Protein AF-A0AAE9JCE7-F1 (afdb_monomer)

pLDDT: mean 82.16, std 14.13, range [49.81, 95.62]

Secondary structure (DSSP, 8-state):
-HHHHHHHHGGGSS------HHHHHHTTPEEETTTTEEE-TTS--SSEE-SGGGS----SS---HHHIIIIIHHHHHHHT-SSPPPPP-

Nearest PDB structures (foldseek):
  7kbb-assembly1_C  TM=2.774E-01  e=4.604E+00  Human betaherpesvirus 5

Foldseek 3Di:
DVVVVVVVCVVVPPDPPQDAQLNLLVVQWKAAPVVSDTHHPPPDHPDIDNDNVPGDDDPPDPDDPCCCVPPVVVVVCQVPDPDHDDPDD

Radius of gyration: 23.45 Å; Cα contacts (8 Å, |Δi|>4): 68; chains: 1; bounding box: 34×29×80 Å

Mean predicted aligned error: 12.79 Å

Sequence (89 aa):
MHMLLLLLLVPCLTFISADDCTDCVNSGRLWCLQTSQCGGTTLACNTSITVPLNCPSLPRFAYNDEFIRTEIMVLTTAAQNENPQLCFE

Organism: Caenorhabditis briggsae (NCBI:txid6238)

Solvent-accessible surface area (backbone atoms only — not comparable to full-atom values): 5714 Å² total; per-residue (Å²): 119,69,70,65,57,56,65,66,50,55,75,75,65,67,69,85,71,78,67,49,52,48,61,26,18,74,70,75,28,33,20,23,67,90,75,68,42,67,35,57,94,83,54,91,54,96,50,68,38,72,49,53,88,71,37,94,67,78,76,92,60,79,89,50,66,66,56,43,60,67,48,53,47,48,53,52,52,54,74,66,39,94,77,58,84,75,79,85,132

Structure (mmCIF, N/CA/C/O backbone):
data_AF-A0AAE9JCE7-F1
#
_entry.id   AF-A0AAE9JCE7-F1
#
loop_
_atom_site.group_PDB
_atom_site.id
_atom_site.type_symbol
_atom_site.label_atom_id
_atom_site.label_alt_id
_atom_site.label_comp_id
_atom_site.label_asym_id
_atom_site.label_entity_id
_atom_site.label_seq_id
_atom_site.pdbx_PDB_ins_code
_atom_site.Cartn_x
_atom_site.Cartn_y
_atom_site.Cartn_z
_atom_site.occupancy
_atom_site.B_iso_or_equiv
_atom_site.auth_seq_id
_atom_site.auth_comp_id
_atom_site.auth_asym_id
_atom_site.auth_atom_id
_atom_site.pdbx_PDB_model_num
ATOM 1 N N . MET A 1 1 ? -0.545 10.870 -51.301 1.00 56.06 1 MET A N 1
ATOM 2 C CA . MET A 1 1 ? 0.510 11.033 -50.271 1.00 56.06 1 MET A CA 1
ATOM 3 C C . MET A 1 1 ? -0.012 11.322 -48.860 1.00 56.06 1 MET A C 1
ATOM 5 O O . MET A 1 1 ? 0.728 11.075 -47.925 1.00 56.06 1 MET A O 1
ATOM 9 N N . HIS A 1 2 ? -1.264 11.758 -48.663 1.00 57.84 2 HIS A N 1
ATOM 10 C CA . HIS A 1 2 ? -1.826 11.964 -47.314 1.00 57.84 2 HIS A CA 1
ATOM 11 C C . HIS A 1 2 ? -2.245 10.649 -46.619 1.00 57.84 2 HIS A C 1
ATOM 13 O O . HIS A 1 2 ? -2.068 10.501 -45.417 1.00 57.84 2 HIS A O 1
ATOM 19 N N . MET A 1 3 ? -2.715 9.658 -47.387 1.00 59.72 3 MET A N 1
ATOM 20 C CA . MET A 1 3 ? -3.132 8.339 -46.876 1.00 59.72 3 MET A CA 1
ATOM 21 C C . MET A 1 3 ? -1.976 7.527 -46.258 1.00 59.72 3 MET A C 1
ATOM 23 O O . MET A 1 3 ? -2.151 6.882 -45.232 1.00 59.72 3 MET A O 1
ATOM 27 N N . LEU A 1 4 ? -0.773 7.607 -46.842 1.00 59.12 4 LEU A N 1
ATOM 28 C CA . LEU A 1 4 ? 0.414 6.893 -46.349 1.00 59.12 4 LEU A CA 1
ATOM 29 C C . LEU A 1 4 ? 0.933 7.473 -45.019 1.00 59.12 4 LEU A C 1
ATOM 31 O O . LEU A 1 4 ? 1.466 6.741 -44.194 1.00 59.12 4 LEU A O 1
ATOM 35 N N . LEU A 1 5 ? 0.742 8.782 -44.809 1.00 58.62 5 L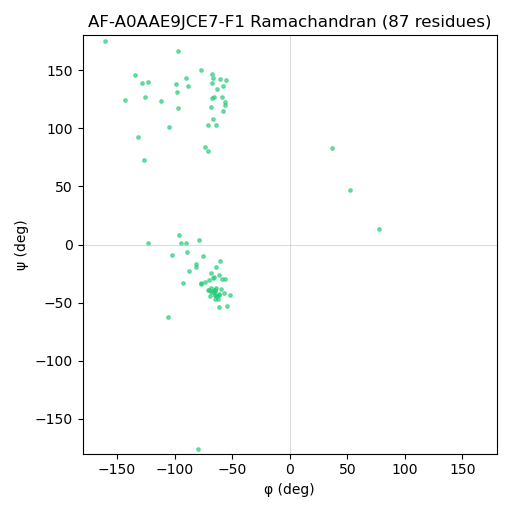EU A N 1
ATOM 36 C CA . LEU A 1 5 ? 1.121 9.484 -43.582 1.00 58.62 5 LEU A CA 1
ATOM 37 C C . LEU A 1 5 ? 0.222 9.072 -42.402 1.00 58.62 5 LEU A C 1
ATOM 39 O O . LEU A 1 5 ? 0.713 8.864 -41.298 1.00 58.62 5 LEU A O 1
ATOM 43 N N . LEU A 1 6 ? -1.080 8.887 -42.655 1.00 58.38 6 LEU A N 1
ATOM 44 C CA . LEU A 1 6 ? -2.052 8.407 -41.666 1.00 58.38 6 LEU A CA 1
ATOM 45 C C . LEU A 1 6 ? -1.766 6.966 -41.213 1.00 58.38 6 LEU A C 1
ATOM 47 O O . LEU A 1 6 ? -1.857 6.683 -40.025 1.00 58.38 6 LEU A O 1
ATOM 51 N N . LEU A 1 7 ? -1.349 6.079 -42.123 1.00 60.25 7 LEU A N 1
ATOM 52 C CA . LEU A 1 7 ? -0.995 4.682 -41.815 1.00 60.25 7 LEU A CA 1
ATOM 53 C C . LEU A 1 7 ? 0.253 4.535 -40.920 1.00 60.25 7 LEU A C 1
ATOM 55 O O . LEU A 1 7 ? 0.342 3.575 -40.161 1.00 60.25 7 LEU A O 1
ATOM 59 N N . LEU A 1 8 ? 1.187 5.490 -40.968 1.00 59.62 8 LEU A N 1
ATOM 60 C CA . LEU A 1 8 ? 2.398 5.510 -40.131 1.00 59.62 8 LEU A CA 1
ATOM 61 C C . LEU A 1 8 ? 2.163 6.068 -38.715 1.00 59.62 8 LEU A C 1
ATOM 63 O O . LEU A 1 8 ? 2.978 5.829 -37.828 1.00 59.62 8 LEU A O 1
ATOM 67 N N . LEU A 1 9 ? 1.054 6.779 -38.484 1.00 56.75 9 LEU A N 1
ATOM 68 C CA . LEU A 1 9 ? 0.695 7.346 -37.174 1.00 56.75 9 LEU A CA 1
ATOM 69 C C . LEU A 1 9 ? -0.098 6.367 -36.287 1.00 56.75 9 LEU A C 1
ATOM 71 O O . LEU A 1 9 ? -0.070 6.493 -35.065 1.00 56.75 9 LEU A O 1
ATOM 75 N N . VAL A 1 10 ? -0.761 5.366 -36.877 1.00 58.53 10 VAL A N 1
ATOM 76 C CA . VAL A 1 10 ? -1.554 4.350 -36.155 1.00 58.53 10 VAL A CA 1
ATOM 77 C C . VAL A 1 10 ? -0.731 3.485 -35.176 1.00 58.53 10 VAL A C 1
ATOM 79 O O . VAL A 1 10 ? -1.203 3.296 -34.056 1.00 58.53 10 VAL A O 1
ATOM 82 N N . PRO A 1 11 ? 0.491 2.998 -35.491 1.00 56.31 11 PRO A N 1
ATOM 83 C CA . PRO A 1 11 ? 1.274 2.202 -34.539 1.00 56.31 11 PRO A CA 1
ATOM 84 C C . PRO A 1 11 ? 1.921 3.041 -33.424 1.00 56.31 11 PRO A C 1
ATOM 86 O O . PRO A 1 11 ? 2.434 2.481 -32.466 1.00 56.31 11 PRO A O 1
ATOM 89 N N . CYS A 1 12 ? 1.893 4.376 -33.514 1.00 54.56 12 CYS A N 1
ATOM 90 C CA . CYS A 1 12 ? 2.355 5.252 -32.431 1.00 54.56 12 CYS A CA 1
ATOM 91 C C . CYS A 1 12 ? 1.280 5.432 -31.339 1.00 54.56 12 CYS A C 1
ATOM 93 O O . CYS A 1 12 ? 1.582 5.795 -30.207 1.00 54.56 12 CYS A O 1
ATOM 95 N N . LEU A 1 13 ? 0.016 5.147 -31.673 1.00 52.28 13 LEU A N 1
ATOM 96 C CA . LEU A 1 13 ? -1.134 5.259 -30.772 1.00 52.28 13 LEU A CA 1
ATOM 97 C C . LEU A 1 13 ? -1.476 3.943 -30.066 1.00 52.28 13 LEU A C 1
ATOM 99 O O . LEU A 1 13 ? -2.430 3.907 -29.289 1.00 52.28 13 LEU A O 1
ATOM 103 N N . THR A 1 14 ? -0.725 2.861 -30.302 1.00 50.41 14 THR A N 1
ATOM 104 C CA . THR A 1 14 ? -0.892 1.624 -29.534 1.00 50.41 14 THR A CA 1
ATOM 105 C C . THR A 1 14 ? -0.326 1.818 -28.131 1.00 50.41 14 THR A C 1
ATOM 107 O O . THR A 1 14 ? 0.826 1.506 -27.854 1.00 50.41 14 THR A O 1
ATOM 110 N N . PHE A 1 15 ? -1.174 2.400 -27.285 1.00 49.81 15 PHE A N 1
ATOM 111 C CA . PHE A 1 15 ? -1.325 2.157 -25.857 1.00 49.81 15 PHE A CA 1
ATOM 112 C C . PHE A 1 15 ? -0.025 1.868 -25.102 1.00 49.81 15 PHE A C 1
ATOM 114 O O . PHE A 1 15 ? 0.272 0.729 -24.749 1.00 49.81 15 PHE A O 1
ATOM 121 N N . ILE A 1 16 ? 0.684 2.932 -24.731 1.00 53.97 16 ILE A N 1
ATOM 122 C CA . ILE A 1 16 ? 1.427 2.909 -23.470 1.00 53.97 16 ILE A CA 1
ATOM 123 C C . ILE A 1 16 ? 0.355 2.971 -22.373 1.00 53.97 16 ILE A C 1
ATOM 125 O O . ILE A 1 16 ? 0.027 4.048 -21.878 1.00 53.97 16 ILE A O 1
ATOM 129 N N . SER A 1 17 ? -0.280 1.839 -22.053 1.00 55.47 17 SER A N 1
ATOM 130 C CA . SER A 1 17 ? -1.013 1.740 -20.794 1.00 55.47 17 SER A CA 1
ATOM 131 C C . SER A 1 17 ? 0.047 1.700 -19.702 1.00 55.47 17 SER A C 1
ATOM 133 O O . SER A 1 17 ? 0.741 0.701 -19.523 1.00 55.47 17 SER A O 1
ATOM 135 N N . ALA A 1 18 ? 0.245 2.826 -19.021 1.00 63.38 18 ALA A N 1
ATOM 136 C CA . ALA A 1 18 ? 0.929 2.790 -17.743 1.00 63.38 18 ALA A CA 1
ATOM 137 C C . ALA A 1 18 ? 0.025 1.978 -16.807 1.00 63.38 18 ALA A C 1
ATOM 139 O O . ALA A 1 18 ? -1.029 2.466 -16.407 1.00 63.38 18 ALA A O 1
ATOM 140 N N . ASP A 1 19 ? 0.383 0.717 -16.557 1.00 77.25 19 ASP A N 1
ATOM 141 C CA . ASP A 1 19 ? -0.311 -0.100 -15.564 1.00 77.25 19 ASP A CA 1
ATOM 142 C C . ASP A 1 19 ? -0.200 0.624 -14.212 1.00 77.25 19 ASP A C 1
ATOM 144 O O . ASP A 1 19 ? 0.900 0.984 -13.793 1.00 77.25 19 ASP A O 1
ATOM 148 N N . ASP A 1 20 ? -1.324 0.861 -13.537 1.00 89.19 20 ASP A N 1
ATOM 149 C CA . ASP A 1 20 ? -1.314 1.259 -12.129 1.00 89.19 20 ASP A CA 1
ATOM 150 C C . ASP A 1 20 ? -1.040 0.020 -11.265 1.00 89.19 20 ASP A C 1
ATOM 152 O O . ASP A 1 20 ? -1.415 -1.103 -11.624 1.00 89.19 20 ASP A O 1
ATOM 156 N N . CYS A 1 21 ? -0.405 0.206 -10.105 1.00 93.12 21 CYS A N 1
ATOM 157 C CA . CYS A 1 21 ? -0.144 -0.889 -9.171 1.00 93.12 21 CYS A CA 1
ATOM 158 C C . CYS A 1 21 ? -1.417 -1.679 -8.845 1.00 93.12 21 CYS A C 1
ATOM 160 O O . CYS A 1 21 ? -1.399 -2.909 -8.838 1.00 93.12 21 CYS A O 1
ATOM 162 N N . THR A 1 22 ? -2.528 -0.983 -8.607 1.00 93.81 22 THR A N 1
ATOM 163 C CA . THR A 1 22 ? -3.792 -1.598 -8.194 1.00 93.81 22 THR A CA 1
ATOM 164 C C . THR A 1 22 ? -4.316 -2.537 -9.274 1.00 93.81 22 THR A C 1
ATOM 166 O O . THR A 1 22 ? -4.657 -3.686 -8.990 1.00 93.81 22 THR A O 1
ATOM 169 N N . ASP A 1 23 ? -4.318 -2.079 -10.525 1.00 93.44 23 ASP A N 1
ATOM 170 C CA . ASP A 1 23 ? -4.785 -2.857 -11.673 1.00 93.44 23 ASP A CA 1
ATOM 171 C C . ASP A 1 23 ? -3.846 -4.029 -11.972 1.00 93.44 23 ASP A C 1
ATOM 173 O O . ASP A 1 23 ? -4.291 -5.156 -12.212 1.00 93.44 23 ASP A O 1
ATOM 177 N N . CYS A 1 24 ? -2.536 -3.794 -11.874 1.00 93.81 24 CYS A N 1
ATOM 178 C CA . CYS A 1 24 ? -1.523 -4.832 -11.988 1.00 93.81 24 CYS A CA 1
ATOM 179 C C . CYS A 1 24 ? -1.775 -5.973 -10.995 1.00 93.81 24 CYS A C 1
ATOM 181 O O . CYS A 1 24 ? -1.880 -7.139 -11.384 1.00 93.81 24 CYS A O 1
ATOM 183 N N . VAL A 1 25 ? -1.931 -5.646 -9.718 1.00 94.81 25 VAL A N 1
ATOM 184 C CA . VAL A 1 25 ? -2.080 -6.653 -8.670 1.00 94.81 25 VAL A CA 1
ATOM 185 C C . VAL A 1 25 ? -3.438 -7.349 -8.745 1.00 94.81 25 VAL A C 1
ATOM 187 O O . VAL A 1 25 ? -3.504 -8.570 -8.609 1.00 94.81 25 VAL A O 1
ATOM 190 N N . ASN A 1 26 ? -4.513 -6.619 -9.054 1.00 94.44 26 ASN A N 1
ATOM 191 C CA . ASN A 1 26 ? -5.836 -7.210 -9.274 1.00 94.44 26 ASN A CA 1
ATOM 192 C C . ASN A 1 26 ? -5.854 -8.197 -10.454 1.00 94.44 26 ASN A C 1
ATOM 194 O O . ASN A 1 26 ? -6.645 -9.137 -10.456 1.00 94.44 26 ASN A O 1
ATOM 198 N N . SER A 1 27 ? -4.955 -8.028 -11.431 1.00 92.75 27 SER A N 1
ATOM 199 C CA . SER A 1 27 ? -4.762 -8.980 -12.535 1.00 92.75 27 SER A CA 1
ATOM 200 C C . SER A 1 27 ? -3.928 -10.221 -12.168 1.00 92.75 27 SER A C 1
ATOM 202 O O . SER A 1 27 ? -3.632 -11.040 -13.037 1.00 92.75 27 SER A O 1
ATOM 204 N N . GLY A 1 28 ? -3.532 -10.376 -10.899 1.00 91.94 28 GLY A N 1
ATOM 205 C CA . GLY A 1 28 ? -2.712 -11.494 -10.418 1.00 91.94 28 GLY A CA 1
ATOM 206 C C . GLY A 1 28 ? -1.224 -11.373 -10.763 1.00 91.94 28 GLY A C 1
ATOM 207 O O . GLY A 1 28 ? -0.484 -12.352 -10.663 1.00 91.94 28 GLY A O 1
ATOM 208 N N . ARG A 1 29 ? -0.783 -10.185 -11.190 1.00 93.25 29 ARG A N 1
ATOM 209 C CA . ARG A 1 29 ? 0.616 -9.867 -11.501 1.00 93.25 29 ARG A CA 1
ATOM 210 C C . ARG A 1 29 ? 1.287 -9.183 -10.304 1.00 93.25 29 ARG A C 1
ATOM 212 O O . ARG A 1 29 ? 0.622 -8.777 -9.355 1.00 93.25 29 ARG A O 1
ATOM 219 N N . LEU A 1 30 ? 2.614 -9.080 -10.331 1.00 93.75 30 LEU A N 1
ATOM 220 C CA . LEU A 1 30 ? 3.392 -8.399 -9.297 1.00 93.75 30 LEU A CA 1
ATOM 221 C C . LEU A 1 30 ? 3.751 -6.986 -9.764 1.00 93.75 30 LEU A C 1
ATOM 223 O O . LEU A 1 30 ? 4.153 -6.780 -10.911 1.00 93.75 30 LEU A O 1
ATOM 227 N N . TRP A 1 31 ? 3.645 -6.022 -8.860 1.00 95.19 31 TRP A N 1
ATOM 228 C CA . TRP A 1 31 ? 4.104 -4.660 -9.090 1.00 95.19 31 TRP A CA 1
ATOM 229 C C . TRP A 1 31 ? 5.486 -4.449 -8.482 1.00 95.19 31 TRP A C 1
ATOM 231 O O . TRP A 1 31 ? 5.703 -4.779 -7.316 1.00 95.19 31 TRP A O 1
ATOM 241 N N . CYS A 1 32 ? 6.420 -3.887 -9.247 1.00 94.44 32 CYS A N 1
ATOM 242 C CA . CYS A 1 32 ? 7.746 -3.558 -8.749 1.00 94.44 32 CYS A CA 1
ATOM 243 C C . CYS A 1 32 ? 7.852 -2.094 -8.337 1.00 94.44 32 CYS A C 1
ATOM 245 O O . CYS A 1 32 ? 7.753 -1.196 -9.174 1.00 94.44 32 CYS A O 1
ATOM 247 N N . LEU A 1 33 ? 8.110 -1.851 -7.049 1.00 91.88 33 LEU A N 1
ATOM 248 C CA . LEU A 1 33 ? 8.108 -0.500 -6.493 1.00 91.88 33 LEU A CA 1
ATOM 249 C C . LEU A 1 33 ? 9.244 0.364 -7.056 1.00 91.88 33 LEU A C 1
ATOM 251 O O . LEU A 1 33 ? 9.031 1.532 -7.365 1.00 91.88 33 LEU A O 1
ATOM 255 N N . GLN A 1 34 ? 10.440 -0.209 -7.217 1.00 91.00 34 GLN A N 1
ATOM 256 C CA . GLN A 1 34 ? 11.624 0.524 -7.675 1.00 91.00 34 GLN A CA 1
ATOM 257 C C . GLN A 1 34 ? 11.486 1.039 -9.106 1.00 91.00 34 GLN A C 1
ATOM 259 O O . GLN A 1 34 ? 11.949 2.133 -9.418 1.00 91.00 34 GLN A O 1
ATOM 264 N N . THR A 1 35 ? 10.895 0.230 -9.982 1.00 90.69 35 THR A N 1
ATOM 265 C CA . THR A 1 35 ? 10.818 0.526 -11.416 1.00 90.69 35 THR A CA 1
ATOM 266 C C . THR A 1 35 ? 9.449 1.035 -11.838 1.00 90.69 35 THR A C 1
ATOM 268 O O . THR A 1 35 ? 9.316 1.500 -12.965 1.00 90.69 35 THR A O 1
ATOM 271 N N . SER A 1 36 ? 8.449 0.983 -10.950 1.00 91.50 36 SER A N 1
ATOM 272 C CA . SER A 1 36 ? 7.048 1.277 -11.270 1.00 91.50 36 SER A CA 1
ATOM 273 C C . SER A 1 36 ? 6.559 0.461 -12.471 1.00 91.50 36 SER A C 1
ATOM 275 O O . SER A 1 36 ? 5.999 0.997 -13.424 1.00 91.50 36 SER A O 1
ATOM 277 N N . GLN A 1 37 ? 6.849 -0.843 -12.452 1.00 91.50 37 GLN A N 1
ATOM 278 C CA . GLN A 1 37 ? 6.514 -1.765 -13.536 1.00 91.50 37 GLN A CA 1
ATOM 279 C C . GLN A 1 37 ? 5.654 -2.917 -13.038 1.00 91.50 37 GLN A C 1
ATOM 281 O O . GLN A 1 37 ? 5.923 -3.504 -11.989 1.00 91.50 37 GLN A O 1
ATOM 286 N N . CYS A 1 38 ? 4.667 -3.284 -13.849 1.00 92.44 38 CYS A N 1
ATOM 287 C CA . CYS A 1 38 ? 3.898 -4.503 -13.675 1.00 92.44 38 CYS A CA 1
ATOM 288 C C . CYS A 1 38 ? 4.571 -5.671 -14.402 1.00 92.44 38 CYS A C 1
ATOM 290 O O . CYS A 1 38 ? 4.988 -5.537 -15.553 1.00 92.44 38 CYS A O 1
ATOM 292 N N . GLY A 1 39 ? 4.649 -6.838 -13.768 1.00 90.88 39 GLY A N 1
ATOM 293 C CA . GLY A 1 39 ? 5.216 -8.023 -14.399 1.00 90.88 39 GLY A CA 1
ATOM 294 C C . GLY A 1 39 ? 4.806 -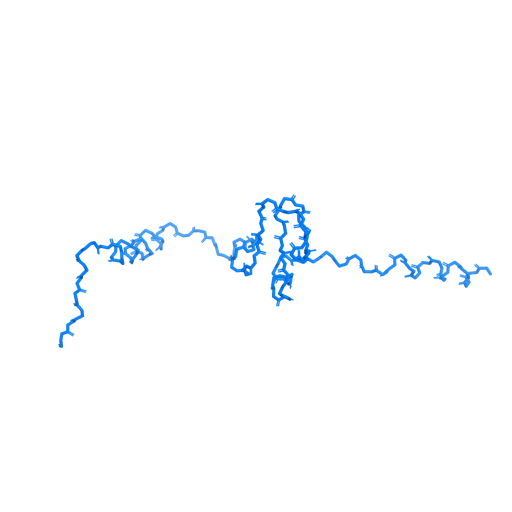9.334 -13.747 1.00 90.88 39 GLY A C 1
ATOM 295 O O . GLY A 1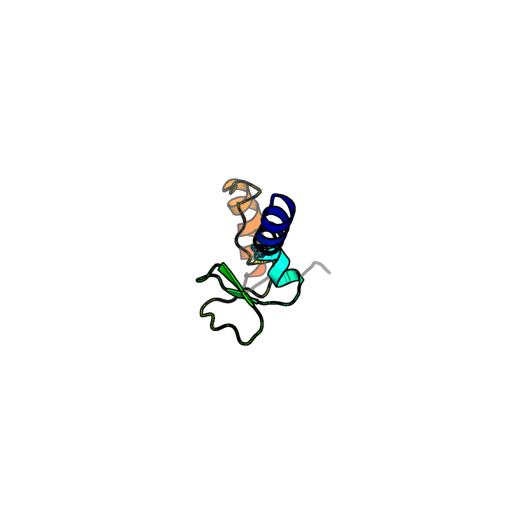 39 ? 4.112 -9.379 -12.734 1.00 90.88 39 GLY A O 1
ATOM 296 N N . GLY A 1 40 ? 5.223 -10.433 -14.371 1.00 86.81 40 GLY A N 1
ATOM 297 C CA . GLY A 1 40 ? 5.075 -11.772 -13.805 1.00 86.81 40 GLY A CA 1
ATOM 298 C C . GLY A 1 40 ? 6.151 -12.089 -12.764 1.00 86.81 40 GLY A C 1
ATOM 299 O O . GLY A 1 40 ? 7.018 -11.271 -12.467 1.00 86.81 40 GLY A O 1
ATOM 300 N N . THR A 1 41 ? 6.145 -13.323 -12.263 1.00 78.62 41 THR A N 1
ATOM 301 C CA . THR A 1 41 ? 7.085 -13.835 -11.243 1.00 78.62 41 THR A CA 1
ATOM 302 C C . THR A 1 41 ? 8.559 -13.808 -11.654 1.00 78.62 41 THR A C 1
ATOM 304 O O . THR A 1 41 ? 9.435 -13.949 -10.807 1.00 78.62 41 THR A O 1
ATOM 307 N N . THR A 1 42 ? 8.848 -13.625 -12.941 1.00 84.25 42 THR A N 1
ATOM 308 C CA . THR A 1 42 ? 10.205 -13.521 -13.491 1.00 84.25 42 THR A CA 1
ATOM 309 C C . THR A 1 42 ? 10.747 -12.093 -13.503 1.00 84.25 42 THR A C 1
ATOM 311 O O . THR A 1 42 ? 11.902 -11.891 -13.874 1.00 84.25 42 THR A O 1
ATOM 314 N N . LEU A 1 43 ? 9.932 -11.089 -13.154 1.00 84.44 43 LEU A N 1
ATOM 315 C CA . LEU A 1 43 ? 10.385 -9.706 -13.069 1.00 84.44 43 LEU A CA 1
ATOM 316 C C . LEU A 1 43 ? 11.362 -9.572 -11.896 1.00 84.44 43 LEU A C 1
ATOM 318 O O . LEU A 1 43 ? 10.998 -9.798 -10.742 1.00 84.44 43 LEU A O 1
ATOM 322 N N . ALA A 1 44 ? 12.602 -9.186 -12.194 1.00 87.88 44 ALA A N 1
ATOM 323 C CA . ALA A 1 44 ? 13.598 -8.912 -11.170 1.00 87.88 44 ALA A CA 1
ATOM 324 C C . ALA A 1 44 ? 13.168 -7.679 -10.365 1.00 87.88 44 ALA A C 1
ATOM 326 O O . ALA A 1 44 ? 13.205 -6.555 -10.865 1.00 87.88 44 ALA A O 1
ATOM 327 N N . CYS A 1 45 ? 12.741 -7.900 -9.125 1.00 90.06 45 CYS A N 1
ATOM 328 C CA . CYS A 1 45 ? 12.269 -6.841 -8.254 1.00 90.06 45 CYS A CA 1
ATOM 329 C C . CYS A 1 45 ? 12.687 -7.080 -6.805 1.00 90.06 45 CYS A C 1
ATOM 331 O O . CYS A 1 45 ? 12.354 -8.109 -6.222 1.00 90.06 45 CYS A O 1
ATOM 333 N N . ASN A 1 46 ? 13.370 -6.103 -6.207 1.00 92.44 46 ASN A N 1
ATOM 334 C CA . ASN A 1 46 ? 13.762 -6.180 -4.799 1.00 92.44 46 ASN A CA 1
ATOM 335 C C . ASN A 1 46 ? 12.571 -5.964 -3.854 1.00 92.44 46 ASN A C 1
ATOM 337 O O . ASN A 1 46 ? 12.553 -6.514 -2.757 1.00 92.44 46 ASN A O 1
ATOM 341 N N . THR A 1 47 ? 11.589 -5.149 -4.253 1.00 93.25 47 THR A N 1
ATOM 342 C CA . THR A 1 47 ? 10.395 -4.867 -3.445 1.00 93.25 47 THR A CA 1
ATOM 343 C C . THR A 1 47 ? 9.155 -5.010 -4.307 1.00 93.25 47 THR A C 1
ATOM 345 O O . THR A 1 47 ? 8.737 -4.076 -4.995 1.00 93.25 47 THR A O 1
ATOM 348 N N . SER A 1 48 ? 8.592 -6.214 -4.277 1.00 94.38 48 SER A N 1
ATOM 349 C CA . SER A 1 48 ? 7.375 -6.559 -4.994 1.00 94.38 48 SER A CA 1
ATOM 350 C C . SER A 1 48 ? 6.133 -6.304 -4.143 1.00 94.38 48 SER A C 1
ATOM 352 O O . SER A 1 48 ? 6.111 -6.540 -2.935 1.00 94.38 48 SER A O 1
ATOM 354 N N . ILE A 1 49 ? 5.075 -5.846 -4.801 1.00 94.69 49 ILE A N 1
ATOM 355 C CA . ILE A 1 49 ? 3.734 -5.740 -4.243 1.00 94.69 49 ILE A CA 1
ATOM 356 C C . ILE A 1 49 ? 2.855 -6.759 -4.967 1.00 94.69 49 ILE A C 1
ATOM 358 O O . ILE A 1 49 ? 2.760 -6.760 -6.193 1.00 94.69 49 ILE A O 1
ATOM 362 N N . THR A 1 50 ? 2.228 -7.640 -4.193 1.00 95.00 50 THR A N 1
ATOM 363 C CA . THR A 1 50 ? 1.305 -8.688 -4.670 1.00 95.00 50 THR A CA 1
ATOM 364 C C . THR A 1 50 ? -0.074 -8.593 -4.018 1.00 95.00 50 THR A C 1
ATOM 366 O O . THR A 1 50 ? -0.947 -9.409 -4.296 1.00 95.00 50 THR A O 1
ATOM 369 N N . VAL A 1 51 ? -0.281 -7.596 -3.150 1.00 94.44 51 VAL A N 1
ATOM 370 C CA . VAL A 1 51 ? -1.548 -7.339 -2.455 1.00 94.44 51 VAL A CA 1
ATOM 371 C C . VAL A 1 51 ? -1.968 -5.891 -2.725 1.00 94.44 51 VAL A C 1
ATOM 373 O O . VAL A 1 51 ? -1.162 -4.998 -2.451 1.00 94.44 51 VAL A O 1
ATOM 376 N N . PRO A 1 52 ? -3.202 -5.622 -3.207 1.00 92.12 52 PRO A N 1
ATOM 377 C CA . PRO A 1 52 ? -3.620 -4.270 -3.591 1.00 92.12 52 PRO A CA 1
ATOM 378 C C . PRO A 1 52 ? -3.546 -3.252 -2.448 1.00 92.12 52 PRO A C 1
ATOM 380 O O . PRO A 1 52 ? -3.273 -2.082 -2.685 1.00 92.12 52 PRO A O 1
ATOM 383 N N . LEU A 1 53 ? -3.729 -3.697 -1.198 1.00 90.56 53 LEU A N 1
ATOM 384 C CA . LEU A 1 53 ? -3.611 -2.852 -0.002 1.00 90.56 53 LEU A CA 1
ATOM 385 C C . LEU A 1 53 ? 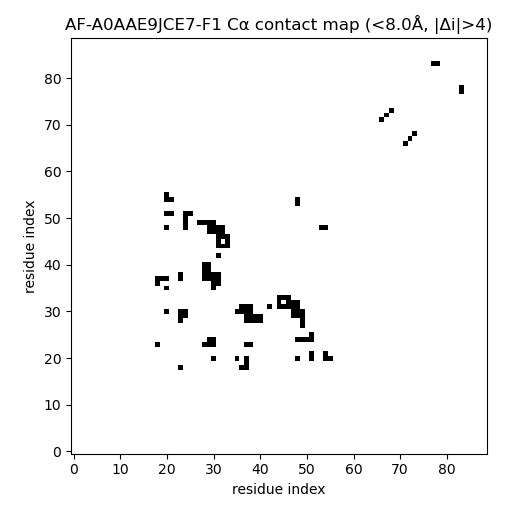-2.242 -2.159 0.113 1.00 90.56 53 LEU A C 1
ATOM 387 O O . LEU A 1 53 ? -2.155 -1.069 0.667 1.00 90.56 53 LEU A O 1
ATOM 391 N N . ASN A 1 54 ? -1.186 -2.781 -0.413 1.00 92.75 54 ASN A N 1
ATOM 392 C CA . ASN A 1 54 ? 0.175 -2.255 -0.344 1.00 92.75 54 ASN A CA 1
ATOM 393 C C . ASN A 1 54 ? 0.527 -1.362 -1.544 1.00 92.75 54 ASN A C 1
ATOM 395 O O . ASN A 1 54 ? 1.662 -0.894 -1.637 1.00 92.75 54 ASN A O 1
ATOM 399 N N . CYS A 1 55 ? -0.404 -1.139 -2.478 1.00 93.19 55 CYS A N 1
ATOM 400 C CA . CYS A 1 55 ? -0.158 -0.259 -3.609 1.00 93.19 55 CYS A CA 1
ATOM 401 C C . CYS A 1 55 ? -0.021 1.203 -3.163 1.00 93.19 55 CYS A C 1
ATOM 403 O O . CYS A 1 55 ? -0.804 1.666 -2.325 1.00 93.19 55 CYS A O 1
ATOM 405 N N . PRO A 1 56 ? 0.938 1.957 -3.735 1.00 88.75 56 PRO A N 1
ATOM 406 C CA . PRO A 1 56 ? 1.043 3.384 -3.484 1.00 88.75 56 PRO A CA 1
ATOM 407 C C . PRO A 1 56 ? -0.276 4.059 -3.843 1.00 88.75 56 PRO A C 1
ATOM 409 O O . PRO A 1 56 ? -0.757 3.957 -4.968 1.00 88.75 56 PRO A O 1
ATOM 412 N N . SER A 1 57 ? -0.864 4.753 -2.882 1.00 83.31 57 SER A N 1
ATOM 413 C CA . SER A 1 57 ? -2.055 5.556 -3.103 1.00 83.31 57 SER A CA 1
ATOM 414 C C . SER A 1 57 ? -1.866 6.905 -2.441 1.00 83.31 57 SER A C 1
ATOM 416 O O . SER A 1 57 ? -1.224 7.030 -1.396 1.00 83.31 57 SER A O 1
ATOM 418 N N . LEU A 1 58 ? -2.426 7.936 -3.067 1.00 79.75 58 LEU A N 1
ATOM 419 C CA . LEU A 1 58 ? -2.604 9.195 -2.368 1.00 79.75 58 LEU A CA 1
ATOM 420 C C . LEU A 1 58 ? -3.558 8.943 -1.195 1.00 79.75 58 LEU A C 1
ATOM 422 O O . LEU A 1 58 ? -4.590 8.287 -1.390 1.00 79.75 58 LEU A O 1
ATOM 426 N N . PRO A 1 59 ? -3.240 9.441 0.011 1.00 75.88 59 PRO A N 1
ATOM 427 C CA . PRO A 1 59 ? -4.119 9.276 1.154 1.00 75.88 59 PRO A CA 1
ATOM 428 C C . PRO A 1 59 ? -5.486 9.876 0.815 1.00 75.88 59 PRO A C 1
ATOM 430 O O . PRO A 1 59 ? -5.616 11.076 0.582 1.00 75.88 59 PRO A O 1
ATOM 433 N N . ARG A 1 60 ? -6.515 9.021 0.754 1.00 74.25 60 ARG A N 1
ATOM 434 C CA . ARG A 1 60 ? -7.901 9.446 0.482 1.00 74.25 60 ARG A CA 1
ATOM 435 C C . ARG A 1 60 ? -8.491 10.257 1.633 1.00 74.25 60 ARG A C 1
ATOM 437 O O . ARG A 1 60 ? -9.399 11.052 1.423 1.00 74.25 60 ARG A O 1
ATOM 444 N N . PHE A 1 61 ? -7.958 10.051 2.832 1.00 80.75 61 PHE A N 1
ATOM 445 C CA . PHE A 1 61 ? -8.325 10.756 4.048 1.00 80.75 61 PHE A CA 1
ATOM 446 C C . PHE A 1 61 ? -7.051 11.293 4.689 1.00 80.75 61 PHE A C 1
ATOM 448 O O . PHE A 1 61 ? -6.027 10.607 4.704 1.00 80.75 61 PHE A O 1
ATOM 455 N N . ALA A 1 62 ? -7.108 12.519 5.206 1.00 83.06 62 ALA A N 1
ATOM 456 C CA . ALA A 1 62 ? -6.007 13.055 5.989 1.00 83.06 62 ALA A CA 1
ATOM 457 C C . ALA A 1 62 ? -5.786 12.175 7.226 1.00 83.06 62 ALA A C 1
ATOM 459 O O . ALA A 1 62 ? -6.747 11.689 7.829 1.00 83.06 62 ALA A O 1
ATOM 460 N N . TYR A 1 63 ? -4.522 11.989 7.607 1.00 86.00 63 TYR A N 1
ATOM 461 C CA . TYR A 1 63 ? -4.192 11.370 8.884 1.00 86.00 63 TYR A CA 1
ATOM 462 C C . TYR A 1 63 ? -4.861 12.171 10.006 1.00 86.00 63 TYR A C 1
ATOM 464 O O . TYR A 1 63 ? -4.624 13.372 10.149 1.00 86.00 63 TYR A O 1
ATOM 472 N N . ASN A 1 64 ? -5.723 11.506 10.770 1.00 90.62 64 ASN A N 1
ATOM 473 C CA . ASN A 1 64 ? -6.410 12.094 11.908 1.00 90.62 64 ASN A CA 1
ATOM 474 C C . ASN A 1 64 ? -5.758 11.560 13.184 1.00 90.62 64 ASN A C 1
ATOM 476 O O . ASN A 1 64 ? -6.022 10.425 13.582 1.00 90.62 64 ASN A O 1
ATOM 480 N N . ASP A 1 65 ? -4.896 12.377 13.793 1.00 93.50 65 ASP A N 1
ATOM 481 C CA . ASP A 1 65 ? -4.142 11.976 14.985 1.00 93.50 65 ASP A CA 1
ATOM 482 C C . ASP A 1 65 ? -5.061 11.603 16.148 1.00 93.50 65 ASP A C 1
ATOM 484 O O . ASP A 1 65 ? -4.795 10.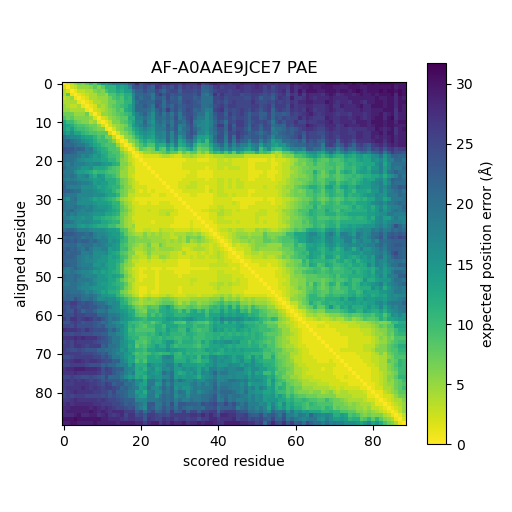622 16.833 1.00 93.50 65 ASP A O 1
ATOM 488 N N . GLU A 1 66 ? -6.168 12.331 16.318 1.00 95.62 66 GLU A N 1
ATOM 489 C CA . GLU A 1 66 ? -7.137 12.060 17.378 1.00 95.62 66 GLU A CA 1
ATOM 490 C C . GLU A 1 66 ? -7.736 10.664 17.201 1.00 95.62 66 GLU A C 1
ATOM 492 O O . GLU A 1 66 ? -7.599 9.829 18.086 1.00 95.62 66 GLU A O 1
ATOM 497 N N . PHE A 1 67 ? -8.286 10.361 16.018 1.00 94.00 67 PHE A N 1
ATOM 498 C CA . PHE A 1 67 ? -8.860 9.042 15.721 1.00 94.00 67 PHE A CA 1
ATOM 499 C C . PHE A 1 67 ? -7.849 7.903 15.914 1.00 94.00 67 PHE A C 1
ATOM 501 O O . PHE A 1 67 ? -8.175 6.851 16.464 1.00 94.00 67 PHE A O 1
ATOM 508 N N . ILE A 1 68 ? -6.604 8.096 15.474 1.00 93.88 68 ILE A N 1
ATOM 509 C CA . ILE A 1 68 ? -5.566 7.074 15.628 1.00 93.88 68 ILE A CA 1
ATOM 510 C C . ILE A 1 68 ? -5.260 6.834 17.104 1.00 93.88 68 ILE A C 1
ATOM 512 O O . ILE A 1 68 ? -5.136 5.684 17.526 1.00 93.88 68 ILE A O 1
ATOM 516 N N . ARG A 1 69 ? -5.150 7.901 17.895 1.00 92.50 69 ARG A N 1
ATOM 517 C CA . ARG A 1 69 ? -4.736 7.826 19.29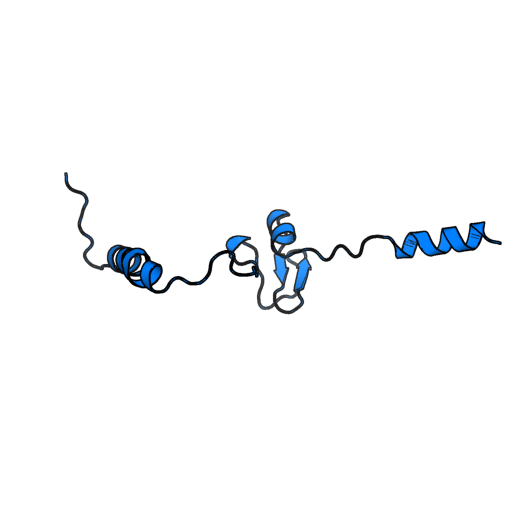5 1.00 92.50 69 ARG A CA 1
ATOM 518 C C . ARG A 1 69 ? -5.860 7.327 20.208 1.00 92.50 69 ARG A C 1
ATOM 520 O O . ARG A 1 69 ? -5.567 6.617 21.168 1.00 92.50 69 ARG A O 1
ATOM 527 N N . THR A 1 70 ? -7.117 7.651 19.910 1.00 94.12 70 THR A N 1
ATOM 528 C CA . THR A 1 70 ? -8.265 7.274 20.749 1.00 94.12 70 THR A CA 1
ATOM 529 C C . THR A 1 70 ? -8.918 5.957 20.348 1.00 94.12 70 THR A C 1
ATOM 531 O O . THR A 1 70 ? -9.352 5.224 21.230 1.00 94.12 70 THR A O 1
ATOM 534 N N . GLU A 1 71 ? -8.938 5.610 19.060 1.00 93.00 71 GLU A N 1
ATOM 535 C CA . GLU A 1 71 ? -9.622 4.404 18.576 1.00 93.00 71 GLU A CA 1
ATOM 536 C C . GLU A 1 71 ? -8.619 3.305 18.206 1.00 93.00 71 GLU A C 1
ATOM 538 O O . GLU A 1 71 ? -8.575 2.234 18.818 1.00 93.00 71 GLU A O 1
ATOM 543 N N . ILE A 1 72 ? -7.758 3.570 17.216 1.00 92.75 72 ILE A N 1
ATOM 544 C CA . ILE A 1 72 ? -6.899 2.536 16.618 1.00 92.75 72 ILE A CA 1
ATOM 545 C C . ILE A 1 72 ? -5.821 2.051 17.592 1.00 92.75 72 ILE A C 1
ATOM 547 O O . ILE A 1 72 ? -5.600 0.845 17.720 1.00 92.75 72 ILE A O 1
ATOM 551 N N . MET A 1 73 ? -5.152 2.963 18.299 1.00 92.12 73 MET A N 1
ATOM 552 C CA . MET A 1 73 ? -4.096 2.621 19.254 1.00 92.12 73 MET A CA 1
ATOM 553 C C . MET A 1 73 ? -4.649 1.842 20.451 1.00 92.12 73 MET A C 1
ATOM 555 O O 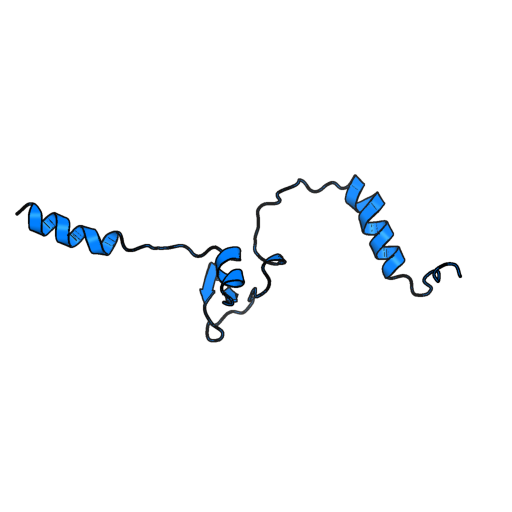. MET A 1 73 ? -4.032 0.872 20.894 1.00 92.12 73 MET A O 1
ATOM 559 N N . VAL A 1 74 ? -5.830 2.215 20.945 1.00 88.88 74 VAL A N 1
ATOM 560 C CA . VAL A 1 74 ? -6.490 1.511 22.052 1.00 88.88 74 VAL A CA 1
ATOM 561 C C . VAL A 1 74 ? -6.865 0.092 21.630 1.00 88.88 74 VAL A C 1
ATOM 563 O O . VAL A 1 74 ? -6.525 -0.864 22.323 1.00 88.88 74 VAL A O 1
ATOM 566 N N . LEU A 1 75 ? -7.470 -0.075 20.451 1.00 88.75 75 LEU A N 1
ATOM 567 C CA . LEU A 1 75 ? -7.798 -1.402 19.931 1.00 88.75 75 LEU A CA 1
ATOM 568 C C . LEU A 1 75 ? -6.544 -2.264 19.720 1.00 88.75 75 LEU A C 1
ATOM 570 O O . LEU A 1 75 ? -6.525 -3.436 20.091 1.00 88.75 75 LEU A O 1
ATOM 574 N N . THR A 1 76 ? -5.485 -1.681 19.155 1.00 90.50 76 THR A N 1
ATOM 575 C CA . THR A 1 76 ? -4.230 -2.396 18.877 1.00 90.50 76 THR A CA 1
ATOM 576 C C . THR A 1 76 ? -3.549 -2.848 20.167 1.00 90.50 76 THR A C 1
ATOM 578 O O . THR A 1 76 ? -3.100 -3.988 20.256 1.00 90.50 76 THR A O 1
ATOM 581 N N . THR A 1 77 ? -3.506 -1.988 21.187 1.00 87.75 77 THR A N 1
ATOM 582 C CA . THR A 1 77 ? -2.919 -2.339 22.490 1.00 87.75 77 THR A CA 1
ATOM 583 C C . THR A 1 77 ? -3.750 -3.388 23.224 1.00 87.75 77 THR A C 1
ATOM 585 O O . THR A 1 77 ? -3.178 -4.303 23.808 1.00 87.75 77 THR A O 1
ATOM 588 N N . ALA A 1 78 ? -5.082 -3.325 23.140 1.00 86.00 78 ALA A N 1
ATOM 589 C CA . ALA A 1 78 ? -5.957 -4.361 23.683 1.00 86.00 78 ALA A CA 1
ATOM 590 C C . ALA A 1 78 ? -5.751 -5.718 22.987 1.00 86.00 78 ALA A C 1
ATOM 592 O O . ALA A 1 78 ? -5.638 -6.739 23.661 1.00 86.00 78 ALA A O 1
ATOM 593 N N . ALA A 1 79 ? -5.651 -5.732 21.654 1.00 86.12 79 ALA A N 1
ATOM 594 C CA . ALA A 1 79 ? -5.437 -6.950 20.873 1.00 86.12 79 ALA A CA 1
ATOM 595 C C . ALA A 1 79 ? -4.059 -7.592 21.110 1.00 86.12 79 ALA A C 1
ATOM 597 O O . ALA A 1 79 ? -3.917 -8.804 20.974 1.00 86.12 79 ALA A O 1
ATOM 598 N N . GLN A 1 80 ? -3.049 -6.790 21.460 1.00 87.94 80 GLN A N 1
ATOM 599 C CA . GLN A 1 80 ? -1.696 -7.261 21.775 1.00 87.94 80 GLN A CA 1
ATOM 600 C C . GLN A 1 80 ? -1.449 -7.457 23.277 1.00 87.94 80 GLN A C 1
ATOM 602 O O . GLN A 1 80 ? -0.314 -7.696 23.684 1.00 87.94 80 GLN A O 1
ATOM 607 N N . ASN A 1 81 ? -2.482 -7.352 24.113 1.00 83.50 81 ASN A N 1
ATOM 608 C CA . ASN A 1 81 ? -2.343 -7.570 25.545 1.00 83.50 81 ASN A CA 1
ATOM 609 C C . ASN A 1 81 ? -2.020 -9.047 25.823 1.00 83.50 81 ASN A C 1
ATOM 611 O O . ASN A 1 81 ? -2.759 -9.932 25.398 1.00 83.50 81 ASN A O 1
ATOM 615 N N . GLU A 1 82 ? -0.942 -9.312 26.565 1.00 89.06 82 GLU A N 1
ATOM 616 C CA . GLU A 1 82 ? -0.538 -10.669 26.968 1.00 89.06 82 GLU A CA 1
ATOM 617 C C . GLU A 1 82 ? -1.565 -11.352 27.889 1.00 89.06 82 GLU A C 1
ATOM 619 O O . GLU A 1 82 ? -1.585 -12.575 28.004 1.00 89.06 82 GLU A O 1
ATOM 624 N N . ASN A 1 83 ? -2.442 -10.569 28.520 1.00 88.12 83 ASN A N 1
ATOM 625 C CA . ASN A 1 83 ? -3.543 -11.034 29.352 1.00 88.12 83 ASN A CA 1
ATOM 626 C C . ASN A 1 83 ? -4.877 -10.422 28.871 1.00 88.12 83 ASN A C 1
ATOM 628 O O . ASN A 1 83 ? -5.419 -9.516 29.520 1.00 88.12 83 ASN A O 1
ATOM 632 N N . PRO A 1 84 ? -5.404 -10.873 27.719 1.00 83.12 84 PRO A N 1
ATOM 633 C CA . PRO A 1 84 ? -6.638 -10.340 27.160 1.00 83.12 84 PRO A CA 1
ATOM 634 C C . PRO A 1 84 ? -7.825 -10.681 28.067 1.00 83.12 84 PRO A C 1
ATOM 636 O O . PRO A 1 84 ? -7.890 -11.767 28.647 1.00 83.12 84 PRO A O 1
ATOM 639 N N . GLN A 1 85 ? -8.791 -9.764 28.185 1.00 75.44 85 GLN A N 1
ATOM 640 C CA . GLN A 1 85 ? -10.054 -10.1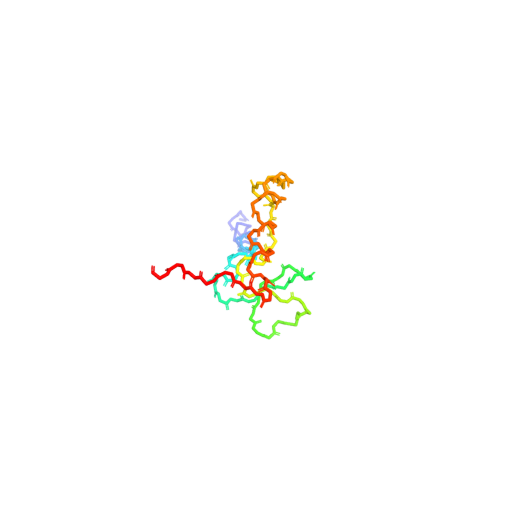07 28.836 1.00 75.44 85 GLN A CA 1
ATOM 641 C C . GLN A 1 85 ? -10.778 -11.154 27.989 1.00 75.44 85 GLN A C 1
ATOM 643 O O . GLN A 1 85 ? -10.986 -10.963 26.791 1.00 75.44 85 GLN A O 1
ATOM 648 N N . LEU A 1 86 ? -11.149 -12.263 28.622 1.00 80.50 86 LEU A N 1
ATOM 649 C CA . LEU A 1 86 ? -11.995 -13.273 28.003 1.00 80.50 86 LEU A CA 1
ATOM 650 C C . LEU A 1 86 ? -13.394 -12.683 27.796 1.00 80.50 86 LEU A C 1
ATOM 652 O O . LEU A 1 86 ? -13.847 -11.855 28.589 1.00 80.50 86 LEU A O 1
ATOM 656 N N . CYS A 1 87 ? -14.073 -13.093 26.726 1.00 78.25 87 CYS A N 1
ATOM 657 C CA . CYS A 1 87 ? -15.474 -12.735 26.531 1.00 78.25 87 CYS A CA 1
ATOM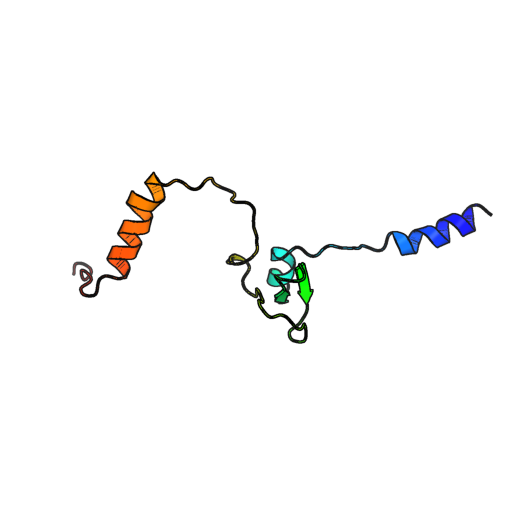 658 C C . CYS A 1 87 ? -16.290 -13.168 27.760 1.00 78.25 87 CYS A C 1
ATOM 660 O O . CYS A 1 87 ? -16.025 -14.228 28.326 1.00 78.25 87 CYS A O 1
ATOM 662 N N . PHE A 1 88 ? -17.259 -12.345 28.170 1.00 74.50 88 PHE A N 1
ATOM 663 C CA . PHE A 1 88 ? -18.193 -12.724 29.229 1.00 74.50 88 PHE A CA 1
ATOM 664 C C . PHE A 1 88 ? -18.934 -14.006 28.825 1.00 74.50 88 PHE A C 1
ATOM 666 O O . PHE A 1 88 ? -19.329 -14.129 27.662 1.00 74.50 88 PHE A O 1
ATOM 673 N N . GLU A 1 89 ? -19.069 -14.944 29.768 1.00 63.09 89 GLU A N 1
ATOM 674 C CA . GLU A 1 89 ? -19.890 -16.153 29.594 1.00 63.09 89 GLU A CA 1
ATOM 675 C C . GLU A 1 89 ? -21.373 -15.818 29.387 1.00 63.09 89 GLU A C 1
ATOM 677 O O . GLU A 1 89 ? -21.874 -14.879 30.054 1.00 63.09 89 GLU A O 1
#